Protein AF-A0A2C1K4I8-F1 (afdb_monomer_lite)

pLDDT: mean 81.95, std 19.77, range [41.5, 97.19]

Foldseek 3Di:
DDDDDDDDDDDDPPPDPPDDDDDDPVLLVLLVVCVVVVDQLCVSCVVVVHDSVVSVVSNVCVVVVND

Radius of gyration: 16.0 Å; chains: 1; bounding box: 27×49×35 Å

Secondary structure (DSSP, 8-state):
---------------------PPPHHHHHHHHHHHHTT--HHHHHHHHTS-HHHHHHHHHHHHHT--

Structure (mmCIF, N/CA/C/O backbone):
data_AF-A0A2C1K4I8-F1
#
_entry.id   AF-A0A2C1K4I8-F1
#
loop_
_atom_site.group_PDB
_atom_site.id
_atom_site.type_symbol
_atom_site.label_atom_id
_atom_site.label_alt_id
_atom_site.label_comp_id
_atom_site.label_asym_id
_atom_site.label_entity_id
_atom_site.label_seq_id
_atom_site.pdbx_PDB_ins_code
_atom_site.Cartn_x
_atom_site.Cartn_y
_atom_site.Cartn_z
_atom_site.occupancy
_atom_site.B_iso_or_equiv
_atom_site.auth_seq_id
_atom_site.auth_comp_id
_atom_site.auth_asym_id
_atom_site.auth_atom_id
_atom_site.pdbx_PDB_model_num
ATOM 1 N N . MET A 1 1 ? 18.105 -39.727 16.946 1.00 42.06 1 MET A N 1
ATOM 2 C CA . MET A 1 1 ? 18.505 -38.312 16.904 1.00 42.06 1 MET A CA 1
ATOM 3 C C . MET A 1 1 ? 17.824 -37.675 15.711 1.00 42.06 1 MET A C 1
ATOM 5 O O . MET A 1 1 ? 18.266 -37.833 14.584 1.00 42.06 1 MET A O 1
ATOM 9 N N . ASP A 1 2 ? 16.636 -37.167 16.018 1.00 41.50 2 ASP A N 1
ATOM 10 C CA . ASP A 1 2 ? 15.925 -36.027 15.434 1.00 41.50 2 ASP A CA 1
ATOM 11 C C . ASP A 1 2 ? 15.882 -35.896 13.904 1.00 41.50 2 ASP A C 1
ATOM 13 O O . ASP A 1 2 ? 16.828 -35.537 13.209 1.00 41.50 2 ASP A O 1
ATOM 17 N N . THR A 1 3 ? 14.683 -36.212 13.431 1.00 43.72 3 THR A N 1
ATOM 18 C CA . THR A 1 3 ? 14.137 -36.230 12.082 1.00 43.72 3 THR A CA 1
ATOM 19 C C . THR A 1 3 ? 14.159 -34.868 11.377 1.00 43.72 3 THR A C 1
ATOM 21 O O . THR A 1 3 ? 13.861 -33.846 11.991 1.00 43.72 3 THR A O 1
ATOM 24 N N . THR A 1 4 ? 14.318 -34.930 10.045 1.00 47.28 4 THR A N 1
ATOM 25 C CA . THR A 1 4 ? 13.789 -34.040 8.972 1.00 47.28 4 THR A CA 1
ATOM 26 C C . THR A 1 4 ? 14.922 -33.447 8.124 1.00 47.28 4 THR A C 1
ATOM 28 O O . THR A 1 4 ? 15.447 -32.381 8.407 1.00 47.28 4 THR A O 1
ATOM 31 N N . SER A 1 5 ? 15.497 -34.214 7.191 1.00 42.44 5 SER A N 1
ATOM 32 C CA . SER A 1 5 ? 15.021 -34.369 5.800 1.00 42.44 5 SER A CA 1
ATOM 33 C C . SER A 1 5 ? 14.683 -33.048 5.103 1.00 42.44 5 SER A C 1
ATOM 35 O O . SER A 1 5 ? 13.615 -32.490 5.309 1.00 42.44 5 SER A O 1
ATOM 37 N N . ASN A 1 6 ? 15.634 -32.619 4.266 1.00 47.72 6 ASN A N 1
ATOM 38 C CA . ASN A 1 6 ? 15.501 -32.160 2.880 1.00 47.72 6 ASN A CA 1
ATOM 39 C C . ASN A 1 6 ? 14.230 -31.392 2.487 1.00 47.72 6 ASN A C 1
ATOM 41 O O . ASN A 1 6 ? 13.126 -31.911 2.594 1.00 47.72 6 ASN A O 1
ATOM 45 N N . ASN A 1 7 ? 14.413 -30.270 1.787 1.00 47.78 7 ASN A N 1
ATOM 46 C CA . ASN A 1 7 ? 14.179 -30.195 0.336 1.00 47.78 7 ASN A CA 1
ATOM 47 C C . ASN A 1 7 ? 13.901 -28.739 -0.081 1.00 47.78 7 ASN A C 1
ATOM 49 O O . ASN A 1 7 ? 12.888 -28.152 0.277 1.00 47.78 7 ASN A O 1
ATOM 53 N N . THR A 1 8 ? 14.843 -28.182 -0.841 1.00 54.53 8 THR A N 1
ATOM 54 C CA . THR A 1 8 ? 14.619 -27.413 -2.073 1.00 54.53 8 THR A CA 1
ATOM 55 C C . THR A 1 8 ? 13.319 -26.612 -2.186 1.00 54.53 8 THR A C 1
ATOM 57 O O . THR A 1 8 ? 12.270 -27.149 -2.526 1.00 54.53 8 THR A O 1
ATOM 60 N N . MET A 1 9 ? 13.440 -25.289 -2.118 1.00 41.84 9 MET A N 1
ATOM 61 C CA . MET A 1 9 ? 12.659 -24.415 -2.994 1.00 41.84 9 MET A CA 1
ATOM 62 C C . MET A 1 9 ? 13.616 -23.428 -3.654 1.00 41.84 9 MET A C 1
ATOM 64 O O . MET A 1 9 ? 13.821 -22.299 -3.217 1.00 41.84 9 MET A O 1
ATOM 68 N N . GLN A 1 10 ? 14.260 -23.933 -4.706 1.00 52.97 10 GLN A N 1
ATOM 69 C CA . GLN A 1 10 ? 14.730 -23.120 -5.817 1.00 52.97 10 GLN A CA 1
ATOM 70 C C . GLN A 1 10 ? 13.505 -22.363 -6.343 1.00 52.97 10 GLN A C 1
ATOM 72 O O . GLN A 1 10 ? 12.535 -22.987 -6.763 1.00 52.97 10 GLN A O 1
ATOM 77 N N . GLN A 1 11 ? 13.509 -21.036 -6.249 1.00 52.69 11 GLN A N 1
ATOM 78 C CA . GLN A 1 11 ? 12.596 -20.220 -7.039 1.00 52.69 11 GLN A CA 1
ATOM 79 C C . GLN A 1 11 ? 13.379 -19.709 -8.235 1.00 52.69 11 GLN A C 1
ATOM 81 O O . GLN A 1 11 ? 14.346 -18.956 -8.093 1.00 52.69 11 GLN A O 1
ATOM 86 N N . ASP A 1 12 ? 12.957 -20.227 -9.383 1.00 47.84 12 ASP A N 1
ATOM 87 C CA . ASP A 1 12 ? 13.463 -19.977 -10.715 1.00 47.84 12 ASP A CA 1
ATOM 88 C C . ASP A 1 12 ? 13.823 -18.513 -10.955 1.00 47.84 12 ASP A C 1
ATOM 90 O O . ASP A 1 12 ? 13.013 -17.587 -10.850 1.00 47.84 12 ASP A O 1
ATOM 94 N N . GLN A 1 13 ? 15.087 -18.343 -11.327 1.00 53.84 13 GLN A N 1
ATOM 95 C CA . GLN A 1 13 ? 15.605 -17.191 -12.040 1.00 53.84 13 GLN A CA 1
ATOM 96 C C . GLN A 1 13 ? 15.062 -17.234 -13.472 1.00 53.84 13 GLN A C 1
ATOM 98 O O . GLN A 1 13 ? 15.787 -17.552 -14.409 1.00 53.84 13 GLN A O 1
ATOM 103 N N . GLU A 1 14 ? 13.784 -16.920 -13.659 1.00 52.50 14 GLU A N 1
ATOM 104 C CA . GLU A 1 14 ? 13.300 -16.521 -14.975 1.00 52.50 14 GLU A CA 1
ATOM 105 C C . GLU A 1 14 ? 13.385 -14.995 -15.036 1.00 52.50 14 GLU A C 1
ATOM 107 O O . GLU A 1 14 ? 12.485 -14.263 -14.615 1.00 52.50 14 GLU A O 1
ATOM 112 N N . GLU A 1 15 ? 14.535 -14.503 -15.502 1.00 56.53 15 GLU A N 1
ATOM 113 C CA . GLU A 1 15 ? 14.807 -13.088 -15.760 1.00 56.53 15 GLU A CA 1
ATOM 114 C C . GLU A 1 15 ? 13.990 -12.608 -16.976 1.00 56.53 15 GLU A C 1
ATOM 116 O O . GLU A 1 15 ? 14.504 -12.124 -17.983 1.00 56.53 15 GLU A O 1
ATOM 121 N N . SER A 1 16 ? 12.666 -12.754 -16.904 1.00 57.84 16 SER A N 1
ATOM 122 C CA . SER A 1 16 ? 11.759 -12.066 -17.806 1.00 57.84 16 SER A CA 1
ATOM 123 C C . SER A 1 16 ? 11.788 -10.587 -17.428 1.00 57.84 16 SER A C 1
ATOM 125 O O . SER A 1 16 ? 11.614 -10.201 -16.265 1.00 57.84 16 SER A O 1
ATOM 127 N N . LYS A 1 17 ? 12.085 -9.730 -18.410 1.00 63.84 17 LYS A N 1
ATOM 128 C CA . LYS A 1 17 ? 12.062 -8.269 -18.254 1.00 63.84 17 LYS A CA 1
ATOM 129 C C . LYS A 1 17 ? 10.800 -7.890 -17.485 1.00 63.84 17 LYS A C 1
ATOM 131 O O . LYS A 1 17 ? 9.703 -8.139 -17.975 1.00 63.84 17 LYS A O 1
ATOM 136 N N . ARG A 1 18 ? 10.955 -7.307 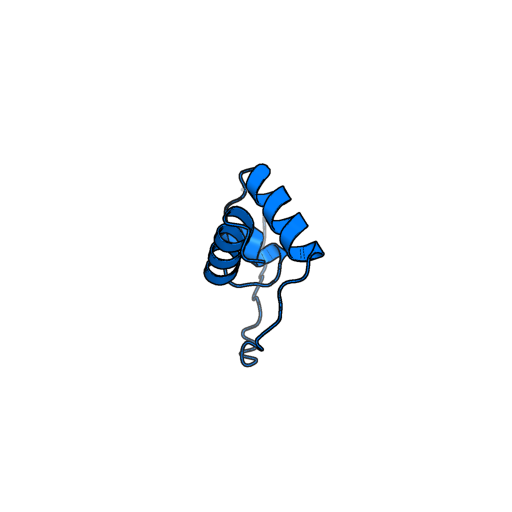-16.288 1.00 67.00 18 ARG A N 1
ATOM 137 C CA . ARG A 1 18 ? 9.835 -6.928 -15.412 1.00 67.00 18 ARG A CA 1
ATOM 138 C C . ARG A 1 18 ? 8.887 -6.017 -16.186 1.00 67.00 18 ARG A C 1
ATOM 140 O O . ARG A 1 18 ? 9.130 -4.816 -16.295 1.00 67.00 18 ARG A O 1
ATOM 147 N N . THR A 1 19 ? 7.824 -6.585 -16.745 1.00 73.12 19 THR A N 1
ATOM 148 C CA . THR A 1 19 ? 6.837 -5.822 -17.504 1.00 73.12 19 THR A CA 1
ATOM 149 C C . THR A 1 19 ? 6.160 -4.851 -16.556 1.00 73.12 19 THR A C 1
ATOM 151 O O . THR A 1 19 ? 5.707 -5.245 -15.474 1.00 73.12 19 THR A O 1
AT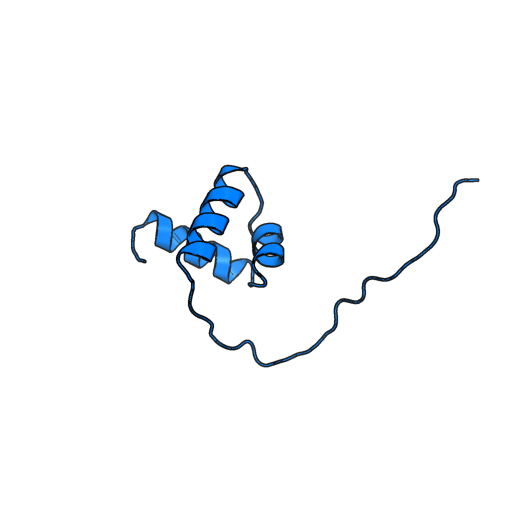OM 154 N N . TYR A 1 20 ? 6.091 -3.580 -16.948 1.00 78.81 20 TYR A N 1
ATOM 155 C CA . TYR A 1 20 ? 5.307 -2.604 -16.213 1.00 78.81 20 TYR A CA 1
ATOM 156 C C . TYR A 1 20 ? 3.844 -3.058 -16.209 1.00 78.81 20 TYR A C 1
ATOM 158 O O . TYR A 1 20 ? 3.225 -3.211 -17.257 1.00 78.81 20 TYR A O 1
ATOM 166 N N . ARG A 1 21 ? 3.309 -3.315 -15.016 1.00 86.50 21 ARG A N 1
ATOM 167 C CA . ARG A 1 21 ? 1.926 -3.752 -14.812 1.00 86.50 21 ARG A CA 1
ATOM 168 C C . ARG A 1 21 ? 1.231 -2.738 -13.917 1.00 86.50 21 ARG A C 1
ATOM 170 O O . ARG A 1 21 ? 1.746 -2.442 -12.835 1.00 86.50 21 ARG A O 1
ATOM 177 N N . HIS A 1 22 ? 0.069 -2.254 -14.348 1.00 92.06 22 HIS A N 1
ATOM 178 C CA . HIS A 1 22 ? -0.774 -1.362 -13.555 1.00 92.06 22 HIS A CA 1
ATOM 179 C C . HIS A 1 22 ? -1.212 -2.020 -12.244 1.00 92.06 22 HIS A C 1
ATOM 181 O O . HIS A 1 22 ? -1.240 -3.248 -12.131 1.00 92.06 22 HIS A O 1
ATOM 187 N N . TRP A 1 23 ? -1.513 -1.181 -11.257 1.00 94.31 23 TRP A N 1
ATOM 188 C CA . TRP A 1 23 ? -2.138 -1.598 -10.011 1.00 94.31 23 TRP A CA 1
ATOM 189 C C . TRP A 1 23 ? -3.645 -1.644 -10.199 1.00 94.31 23 TRP A C 1
ATOM 191 O O . TRP A 1 23 ? -4.242 -0.695 -10.704 1.00 94.31 23 TRP A O 1
ATOM 201 N N . THR A 1 24 ? -4.245 -2.753 -9.801 1.00 94.88 24 THR A N 1
ATOM 202 C CA . THR A 1 24 ? -5.695 -2.918 -9.800 1.00 94.88 24 THR A CA 1
ATOM 203 C C . THR A 1 24 ? -6.281 -2.515 -8.451 1.00 94.88 24 THR A C 1
ATOM 205 O O . THR A 1 24 ? -5.631 -2.610 -7.409 1.00 94.88 24 THR A O 1
ATOM 208 N N . THR A 1 25 ? -7.559 -2.143 -8.441 1.00 94.19 25 THR A N 1
ATOM 209 C CA . THR A 1 25 ? -8.290 -1.837 -7.200 1.00 94.19 25 THR A CA 1
ATOM 210 C C . THR A 1 25 ? -8.383 -3.040 -6.255 1.00 94.19 25 THR A C 1
ATOM 212 O O . THR A 1 25 ? -8.536 -2.876 -5.045 1.00 94.19 25 THR A O 1
ATOM 215 N N . LEU A 1 26 ? -8.293 -4.268 -6.780 1.00 95.00 26 LEU A N 1
ATOM 216 C CA . LEU A 1 26 ? -8.235 -5.486 -5.974 1.00 95.00 26 LEU A CA 1
ATOM 217 C C . LEU A 1 26 ? -6.878 -5.632 -5.273 1.00 95.00 26 LEU A C 1
ATOM 219 O O . LEU A 1 26 ? -6.843 -5.924 -4.080 1.00 95.00 26 LEU A O 1
ATOM 223 N N . GLU A 1 27 ? -5.77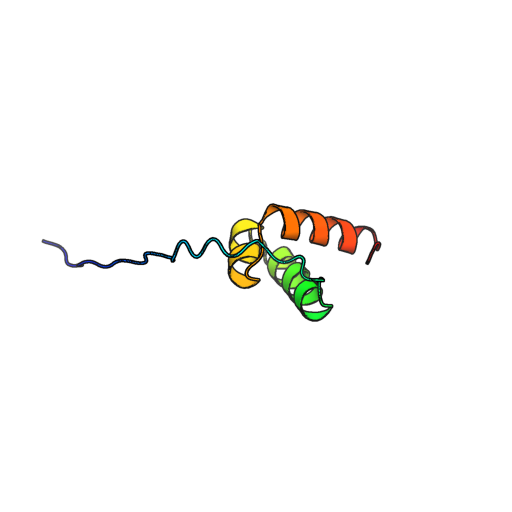6 -5.389 -5.990 1.00 95.31 27 GLU A N 1
ATOM 224 C CA . GLU A 1 27 ? -4.432 -5.383 -5.400 1.00 95.31 27 GLU A CA 1
ATOM 225 C C . GLU A 1 27 ? -4.295 -4.293 -4.333 1.00 95.31 27 GLU A C 1
ATOM 227 O O . GLU A 1 27 ? -3.725 -4.557 -3.278 1.00 95.31 27 GLU A O 1
ATOM 232 N N . ASP A 1 28 ? -4.853 -3.101 -4.563 1.00 96.06 28 ASP A N 1
ATOM 233 C CA . ASP A 1 28 ? -4.830 -2.009 -3.584 1.00 96.06 28 ASP A CA 1
ATOM 234 C C . ASP A 1 28 ? -5.604 -2.364 -2.311 1.00 96.06 28 ASP A C 1
ATOM 236 O O . ASP A 1 28 ? -5.106 -2.156 -1.204 1.00 96.06 28 ASP A O 1
ATOM 240 N N . ARG A 1 29 ? -6.799 -2.956 -2.451 1.00 96.25 29 ARG A N 1
ATOM 241 C CA . ARG A 1 29 ? -7.579 -3.440 -1.301 1.00 96.25 29 ARG A CA 1
ATOM 242 C C . ARG A 1 29 ? -6.806 -4.487 -0.508 1.00 96.25 29 ARG A C 1
ATOM 244 O O . ARG A 1 29 ? -6.686 -4.352 0.706 1.00 96.25 29 ARG A O 1
ATOM 251 N N . LYS A 1 30 ? -6.221 -5.473 -1.193 1.00 96.75 30 LYS A N 1
ATOM 252 C CA . LYS A 1 30 ? -5.416 -6.521 -0.554 1.00 96.75 30 LYS A CA 1
ATOM 253 C C . LYS A 1 30 ? -4.168 -5.945 0.124 1.00 96.75 30 LYS A C 1
ATOM 255 O O . LYS A 1 30 ? -3.817 -6.354 1.224 1.00 96.75 30 LYS A O 1
ATOM 260 N N . LEU A 1 31 ? -3.517 -4.962 -0.496 1.00 96.62 31 LEU A N 1
ATOM 261 C CA . LEU A 1 31 ? -2.388 -4.240 0.087 1.00 96.62 31 LEU A CA 1
ATOM 262 C C . LEU A 1 31 ? -2.780 -3.529 1.389 1.00 96.62 31 LEU A C 1
ATOM 264 O O . LEU A 1 31 ? -2.073 -3.664 2.388 1.00 96.62 31 LEU A O 1
ATOM 268 N N . LEU A 1 32 ? -3.894 -2.795 1.394 1.00 96.50 32 LEU A N 1
ATOM 269 C CA . LEU A 1 32 ? -4.396 -2.118 2.591 1.00 96.50 32 LEU A CA 1
ATOM 270 C C . LEU A 1 32 ? -4.755 -3.114 3.698 1.00 96.50 32 LEU A C 1
ATOM 272 O O . LEU A 1 32 ? -4.342 -2.926 4.837 1.00 96.50 32 LEU A O 1
ATOM 276 N N . GLU A 1 33 ? -5.467 -4.189 3.363 1.00 97.19 33 GLU A N 1
ATOM 277 C CA . GLU A 1 33 ? -5.867 -5.238 4.306 1.00 97.19 33 GLU A CA 1
ATOM 278 C C . GLU A 1 33 ? -4.653 -5.887 4.983 1.00 97.19 33 GLU A C 1
ATOM 280 O O . GLU A 1 33 ? -4.544 -5.887 6.211 1.00 97.19 33 GLU A O 1
ATOM 285 N N . LEU A 1 34 ? -3.686 -6.358 4.189 1.00 96.31 34 LEU A N 1
ATOM 286 C CA . LEU A 1 34 ? -2.467 -6.983 4.704 1.00 96.31 34 LEU A CA 1
ATOM 287 C C . LEU A 1 34 ? -1.610 -5.995 5.500 1.00 96.31 34 LEU A C 1
ATOM 289 O O . LEU A 1 34 ? -0.918 -6.370 6.449 1.00 96.31 34 LEU A O 1
ATOM 293 N N . ARG A 1 35 ? -1.625 -4.710 5.132 1.00 95.88 35 ARG A N 1
ATOM 294 C CA . ARG A 1 35 ? -0.888 -3.700 5.888 1.00 95.88 35 ARG A CA 1
ATOM 295 C C . ARG A 1 35 ? -1.556 -3.395 7.226 1.00 95.88 35 ARG A C 1
ATOM 297 O O . ARG A 1 35 ? -0.847 -3.276 8.225 1.00 95.88 35 ARG A O 1
ATOM 304 N N . ASN A 1 36 ? -2.883 -3.332 7.255 1.00 95.69 36 ASN A N 1
ATOM 305 C CA . ASN A 1 36 ? -3.668 -3.161 8.475 1.00 95.69 36 ASN A CA 1
ATOM 306 C C . ASN A 1 36 ? -3.519 -4.359 9.422 1.00 95.69 36 ASN A C 1
ATOM 308 O O . ASN A 1 36 ? -3.521 -4.174 10.634 1.00 95.69 36 ASN A O 1
A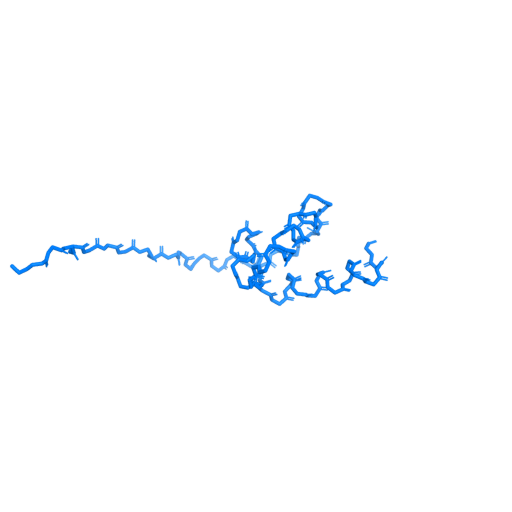TOM 312 N N . SER A 1 37 ? -3.282 -5.564 8.895 1.00 95.44 37 SER A N 1
ATOM 313 C CA . SER A 1 37 ? -2.954 -6.745 9.704 1.00 95.44 37 SER A CA 1
ATOM 314 C C . SER A 1 37 ? -1.517 -6.738 10.264 1.00 95.44 37 SER A C 1
ATOM 316 O O . SER A 1 37 ? -1.086 -7.721 10.865 1.00 95.44 37 SER A O 1
ATOM 318 N N . GLY A 1 38 ? -0.734 -5.676 10.032 1.00 96.56 38 GLY A N 1
ATOM 319 C CA . GLY A 1 38 ? 0.643 -5.536 10.517 1.00 96.56 38 GLY A CA 1
ATOM 320 C C . GLY A 1 38 ? 1.704 -6.230 9.657 1.00 96.56 38 GLY A C 1
ATOM 321 O O . GLY A 1 38 ? 2.877 -6.273 10.040 1.00 96.56 38 GLY A O 1
ATOM 322 N N . MET A 1 39 ? 1.346 -6.754 8.479 1.00 95.25 39 MET A N 1
ATOM 323 C CA . MET A 1 39 ? 2.300 -7.462 7.630 1.00 95.25 39 MET A CA 1
ATOM 324 C C . MET A 1 39 ? 3.391 -6.517 7.091 1.00 95.25 39 MET A C 1
ATOM 326 O O . MET A 1 39 ? 3.172 -5.338 6.780 1.00 95.25 39 MET A O 1
ATOM 330 N N . LYS A 1 40 ? 4.618 -7.043 6.983 1.00 96.25 40 LYS A N 1
ATOM 331 C CA . LYS A 1 40 ? 5.755 -6.336 6.375 1.00 96.25 40 LYS A CA 1
ATOM 332 C C . LYS A 1 40 ? 5.607 -6.306 4.854 1.00 96.25 40 LYS A C 1
ATOM 334 O O . LYS A 1 40 ? 5.228 -7.308 4.256 1.00 96.25 40 LYS A O 1
ATOM 339 N N . PHE A 1 41 ? 6.025 -5.208 4.219 1.00 95.12 41 PHE A N 1
ATOM 340 C CA . PHE A 1 41 ? 5.934 -5.039 2.761 1.00 95.12 41 PHE A CA 1
ATOM 341 C C . PHE A 1 41 ? 6.603 -6.155 1.959 1.00 95.12 41 PHE A C 1
ATOM 343 O O . PHE A 1 41 ? 6.119 -6.469 0.882 1.00 95.12 41 PHE A O 1
ATOM 350 N N . ARG A 1 42 ? 7.669 -6.778 2.481 1.00 95.38 42 ARG A N 1
ATOM 351 C CA . ARG A 1 42 ? 8.334 -7.919 1.835 1.00 95.38 42 ARG A CA 1
ATOM 352 C C . ARG A 1 42 ? 7.371 -9.085 1.584 1.00 95.38 42 ARG A C 1
ATOM 354 O O . ARG A 1 42 ? 7.219 -9.491 0.441 1.00 95.38 42 ARG A O 1
ATOM 361 N N . HIS A 1 43 ? 6.668 -9.530 2.622 1.00 95.56 43 HIS A N 1
ATOM 362 C CA . HIS A 1 43 ? 5.706 -10.631 2.522 1.00 95.56 43 HIS A CA 1
ATOM 363 C C . HIS A 1 43 ? 4.486 -10.250 1.675 1.00 95.56 43 HIS A C 1
ATOM 365 O O . HIS A 1 43 ? 3.974 -11.059 0.910 1.00 95.56 43 HIS A O 1
ATOM 371 N N . ILE A 1 44 ? 4.043 -8.991 1.753 1.00 96.56 44 ILE A N 1
ATOM 372 C CA . ILE A 1 44 ? 2.958 -8.501 0.892 1.00 96.56 44 ILE A 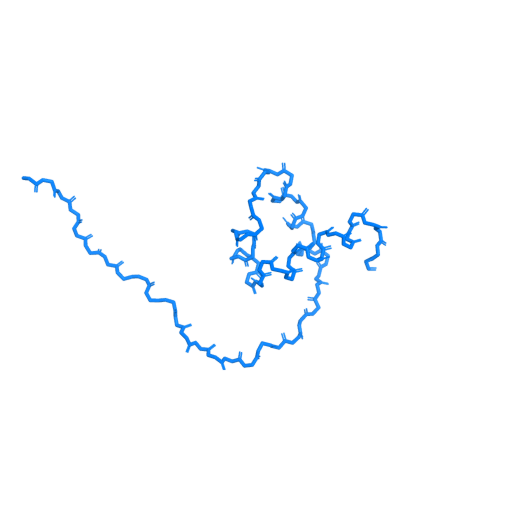CA 1
ATOM 373 C C . ILE A 1 44 ? 3.383 -8.548 -0.582 1.00 96.56 44 ILE A C 1
ATOM 375 O O . ILE A 1 44 ? 2.599 -8.933 -1.444 1.00 96.56 44 ILE A O 1
ATOM 379 N N . ALA A 1 45 ? 4.633 -8.190 -0.881 1.00 95.38 45 ALA A N 1
ATOM 380 C CA . ALA A 1 45 ? 5.172 -8.249 -2.234 1.00 95.38 45 ALA A CA 1
ATOM 381 C C . ALA A 1 45 ? 5.198 -9.678 -2.781 1.00 95.38 45 ALA A C 1
ATOM 383 O O . ALA A 1 45 ? 4.806 -9.883 -3.926 1.00 95.38 45 ALA A O 1
ATOM 384 N N . GLU A 1 46 ? 5.580 -10.651 -1.954 1.00 94.69 46 GLU A N 1
ATOM 385 C CA . GLU A 1 46 ? 5.532 -12.077 -2.296 1.00 94.69 46 GLU A CA 1
ATOM 386 C C . GLU A 1 46 ? 4.093 -12.505 -2.633 1.00 94.69 46 GLU A C 1
ATOM 388 O O . GLU A 1 46 ? 3.853 -13.078 -3.694 1.00 94.69 46 GLU A O 1
ATOM 393 N N . GLN A 1 47 ? 3.106 -12.117 -1.816 1.00 94.12 47 GLN A N 1
ATOM 394 C CA . GLN A 1 47 ? 1.695 -12.438 -2.073 1.00 94.12 47 GLN A CA 1
ATOM 395 C C . GLN A 1 47 ? 1.101 -11.762 -3.314 1.00 94.12 47 GLN A C 1
ATOM 397 O O . GLN A 1 47 ? 0.165 -12.291 -3.916 1.00 94.12 47 GLN A O 1
ATOM 402 N N . LEU A 1 48 ? 1.587 -10.572 -3.669 1.00 92.12 48 LEU A N 1
ATOM 403 C CA . LEU A 1 48 ? 1.122 -9.814 -4.833 1.00 92.12 48 LEU A CA 1
ATOM 404 C C . LEU A 1 48 ? 1.982 -10.063 -6.079 1.00 92.12 48 LEU A C 1
ATOM 406 O O . LEU A 1 48 ? 1.693 -9.505 -7.135 1.00 92.12 48 LEU A O 1
ATOM 410 N N . SER A 1 49 ? 3.039 -10.877 -5.973 1.00 91.81 49 SER A N 1
ATOM 411 C CA . SER A 1 49 ? 4.043 -11.055 -7.031 1.00 91.81 49 SER A CA 1
ATOM 412 C C . SER A 1 49 ? 4.601 -9.711 -7.538 1.00 91.81 49 SER A C 1
ATOM 414 O O . SER A 1 49 ? 4.735 -9.463 -8.738 1.00 91.81 49 SER A O 1
ATOM 416 N N . ARG A 1 50 ? 4.891 -8.795 -6.606 1.00 91.69 50 ARG A N 1
ATOM 417 C CA . ARG A 1 50 ? 5.452 -7.455 -6.852 1.00 91.69 50 ARG A CA 1
ATOM 418 C C . ARG A 1 50 ? 6.767 -7.292 -6.097 1.00 91.69 50 ARG A C 1
ATOM 420 O O . ARG A 1 50 ? 7.116 -8.085 -5.232 1.00 91.69 50 ARG A O 1
ATOM 427 N N . THR A 1 51 ? 7.501 -6.218 -6.385 1.00 93.44 51 THR A N 1
ATOM 428 C CA . THR A 1 51 ? 8.678 -5.864 -5.580 1.00 93.44 51 THR A CA 1
ATOM 429 C C . THR A 1 51 ? 8.269 -5.087 -4.324 1.00 93.44 51 THR A C 1
ATOM 431 O O . THR A 1 51 ? 7.368 -4.245 -4.405 1.00 93.44 51 THR A O 1
ATOM 434 N N . PRO A 1 52 ? 8.947 -5.275 -3.175 1.00 94.56 52 PRO A N 1
ATOM 435 C CA . PRO A 1 52 ? 8.593 -4.587 -1.927 1.00 94.56 52 PRO A CA 1
ATOM 436 C C . PRO A 1 52 ? 8.582 -3.058 -2.057 1.00 94.56 52 PRO A C 1
ATOM 438 O O . PRO A 1 52 ? 7.701 -2.390 -1.525 1.00 94.56 52 PRO A O 1
ATOM 441 N N . ILE A 1 53 ? 9.514 -2.505 -2.842 1.00 94.25 53 ILE A N 1
ATOM 442 C CA . ILE A 1 53 ? 9.605 -1.063 -3.117 1.00 94.25 53 ILE A CA 1
ATOM 443 C C . ILE A 1 53 ? 8.383 -0.573 -3.910 1.00 94.25 53 ILE A C 1
ATOM 445 O O . ILE A 1 53 ? 7.867 0.512 -3.646 1.00 94.25 53 ILE A O 1
ATOM 449 N N . SER A 1 54 ? 7.911 -1.350 -4.893 1.00 94.62 54 SER A N 1
ATOM 450 C CA . SER A 1 54 ? 6.714 -1.001 -5.671 1.00 94.62 54 SER A CA 1
ATOM 451 C C . SER A 1 54 ? 5.470 -0.982 -4.783 1.00 94.62 54 SER A C 1
ATOM 453 O O . SER A 1 54 ? 4.694 -0.029 -4.840 1.00 94.62 54 SER A O 1
ATOM 455 N N . VAL A 1 55 ? 5.339 -1.991 -3.917 1.00 95.94 55 VAL A N 1
ATOM 456 C CA . VAL A 1 55 ? 4.255 -2.115 -2.937 1.00 95.94 55 VAL A CA 1
ATOM 457 C C . VAL A 1 55 ? 4.240 -0.926 -1.977 1.00 95.94 55 VAL A C 1
ATOM 459 O O . VAL A 1 55 ? 3.209 -0.283 -1.803 1.00 95.94 55 VAL A O 1
ATOM 462 N N . GLU A 1 56 ? 5.389 -0.578 -1.398 1.00 96.44 56 GLU A N 1
ATOM 463 C CA . GLU A 1 56 ? 5.498 0.555 -0.478 1.00 96.44 56 GLU A CA 1
ATOM 464 C C . GLU A 1 56 ? 5.154 1.889 -1.160 1.00 96.44 56 GLU A C 1
ATOM 466 O O . GLU A 1 56 ? 4.401 2.699 -0.611 1.00 96.44 56 GLU A O 1
ATOM 471 N N . LYS A 1 57 ? 5.658 2.119 -2.381 1.00 95.50 57 LYS A N 1
ATOM 472 C CA . LYS A 1 57 ? 5.315 3.316 -3.164 1.00 95.50 57 LYS A CA 1
ATOM 473 C C . LYS A 1 57 ? 3.816 3.393 -3.444 1.00 95.50 57 LYS A C 1
ATOM 475 O O . LYS A 1 57 ? 3.246 4.476 -3.307 1.00 95.50 57 LYS A O 1
ATOM 480 N N . ARG A 1 58 ? 3.178 2.278 -3.820 1.00 96.06 58 ARG A N 1
ATOM 481 C CA . ARG A 1 58 ? 1.728 2.246 -4.052 1.00 96.06 58 ARG A CA 1
ATOM 482 C C . ARG A 1 58 ? 0.956 2.520 -2.769 1.00 96.06 58 ARG A C 1
ATOM 484 O O . ARG A 1 58 ? 0.087 3.381 -2.788 1.00 96.06 58 ARG A O 1
ATOM 491 N N . TYR A 1 59 ? 1.324 1.882 -1.659 1.00 96.62 59 TYR A N 1
ATOM 492 C CA . TYR A 1 59 ? 0.687 2.103 -0.359 1.00 96.62 59 TYR A CA 1
ATOM 493 C C . TYR A 1 59 ? 0.684 3.588 0.026 1.00 96.62 59 TYR A C 1
ATOM 495 O O . TYR A 1 59 ? -0.353 4.145 0.372 1.00 96.62 59 TYR A O 1
ATOM 503 N N . ARG A 1 60 ? 1.829 4.269 -0.122 1.00 95.81 60 ARG A N 1
ATOM 504 C CA . ARG A 1 60 ? 1.931 5.711 0.151 1.00 95.81 60 ARG A CA 1
ATOM 505 C C . ARG A 1 60 ? 1.055 6.562 -0.772 1.00 95.81 60 ARG A C 1
ATOM 507 O O . ARG A 1 60 ? 0.533 7.568 -0.311 1.00 95.81 60 ARG A O 1
ATOM 514 N N . LYS A 1 61 ? 0.902 6.189 -2.048 1.00 95.38 61 LYS A N 1
ATOM 515 C CA . LYS A 1 61 ? 0.000 6.883 -2.984 1.00 95.38 61 LYS A CA 1
ATOM 516 C C . LYS A 1 61 ? -1.465 6.731 -2.582 1.00 95.38 61 LYS A C 1
ATOM 518 O O . LYS A 1 61 ? -2.172 7.728 -2.529 1.00 95.38 61 LYS A O 1
ATOM 523 N N . ILE A 1 62 ? -1.881 5.515 -2.219 1.00 94.94 62 ILE A N 1
ATOM 524 C CA . ILE A 1 62 ? -3.242 5.245 -1.736 1.00 94.94 62 ILE A CA 1
ATOM 525 C C . ILE A 1 62 ? -3.552 6.098 -0.501 1.00 94.94 62 ILE A C 1
ATOM 527 O O . ILE A 1 62 ? -4.591 6.745 -0.458 1.00 94.94 62 ILE A O 1
ATOM 531 N N . LEU A 1 63 ? -2.631 6.168 0.469 1.00 93.38 63 LEU A N 1
ATOM 532 C CA . LEU A 1 63 ? -2.820 6.989 1.673 1.00 93.38 63 LEU A CA 1
ATOM 533 C C . LEU A 1 63 ? -2.925 8.493 1.392 1.00 93.38 63 LEU A C 1
ATOM 535 O O . LEU A 1 63 ? -3.542 9.211 2.172 1.00 93.38 63 LEU A O 1
ATOM 539 N N . LYS A 1 64 ? -2.311 8.975 0.308 1.00 94.38 64 LYS A N 1
ATOM 540 C CA . LYS A 1 64 ? -2.412 10.375 -0.123 1.00 94.38 64 LYS A CA 1
ATOM 541 C C . LYS A 1 64 ? -3.672 10.669 -0.941 1.00 94.38 64 LYS A C 1
ATOM 543 O O . LYS A 1 64 ? -3.974 11.836 -1.150 1.00 94.38 64 LYS A O 1
ATOM 548 N N . GLY A 1 65 ? -4.390 9.639 -1.395 1.00 90.00 65 GLY A N 1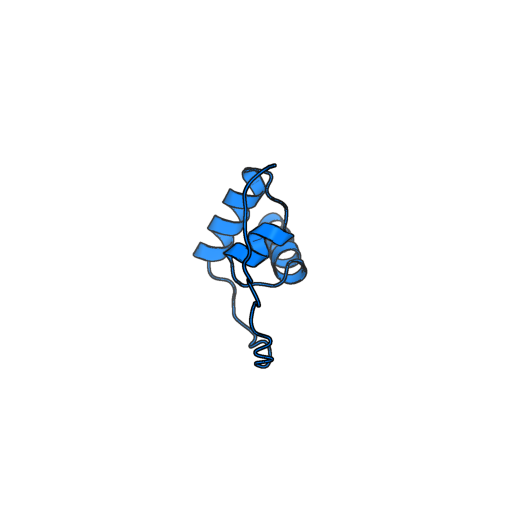
ATOM 549 C CA . GLY A 1 65 ? -5.505 9.777 -2.336 1.00 90.00 65 GLY A CA 1
ATOM 550 C C . GLY A 1 65 ? -5.079 9.919 -3.804 1.00 90.00 65 GLY A C 1
ATOM 551 O O . GLY A 1 65 ? -5.924 10.186 -4.651 1.00 90.00 65 GLY A O 1
ATOM 552 N N . ASP A 1 66 ? -3.797 9.706 -4.121 1.00 82.25 66 ASP A N 1
ATOM 553 C CA . ASP A 1 66 ? -3.224 9.849 -5.469 1.00 82.25 66 ASP A CA 1
ATOM 554 C C . ASP A 1 66 ? -3.303 8.516 -6.254 1.00 82.25 66 ASP A C 1
ATOM 556 O O . ASP A 1 66 ? -2.268 7.885 -6.529 1.00 82.25 66 ASP A O 1
ATOM 560 N N . ILE A 1 67 ? -4.517 8.030 -6.550 1.00 75.81 67 ILE A N 1
ATOM 561 C CA . ILE A 1 67 ? -4.770 6.700 -7.156 1.00 75.81 67 ILE A CA 1
ATOM 562 C C . ILE A 1 67 ? -5.228 6.721 -8.606 1.00 75.81 67 ILE A C 1
ATOM 564 O O . ILE A 1 67 ? -6.074 7.563 -8.965 1.00 75.81 67 ILE A O 1
#

Sequence (67 aa):
MDTTSNNTMQQDQEESKRTYRHWTTLEDRKLLELRNSGMKFRHIAEQLSRTPISVEKRYRKILKGDI